Protein AF-A0A3M1XFY7-F1 (afdb_monomer_lite)

Sequence (109 aa):
FDAPNIPNEPQDASAAAVAASGLLLLCELDPSCVAEMLPWADRTLRSLSGEKYAAKVPPFLLDHSVGSIPGDFEVDVPLIYADYYYVEALMRRARFQPVEGIAVAAGQE

Foldseek 3Di:
DVDPDPPPAQDALLVLLQLLLVLLVCCVVDVVSCVPRVVSSVVSLVVCQDPVQQDPDPPAGGWRHDDDPVVVPRGGGGDPSSRVSSVSSVVSVVPDDRDPPPVPPPPDD

Radius of gyration: 15.8 Å; chains: 1; bounding box: 47×32×35 Å

pLDDT: mean 90.46, std 15.88, range [31.94, 98.81]

Secondary structure (DSSP, 8-state):
---TTTTSSPP-HHHHHHHHHHHHHHHHH-GGGHHHHHHHHHHHHHHHTSGGGB-SSTT-SB--EEEETTTTEEEEE--HHHHHHHHHHHHHHHH--PPTTSTTSSS--

Structure (mmCIF, N/CA/C/O backbone):
data_AF-A0A3M1XFY7-F1
#
_entry.id   AF-A0A3M1XFY7-F1
#
loop_
_atom_site.group_PDB
_atom_site.id
_atom_site.type_symbol
_atom_site.label_atom_id
_atom_site.label_alt_id
_atom_site.label_comp_id
_atom_site.label_asym_id
_atom_site.label_entity_id
_atom_site.label_seq_id
_atom_site.pdbx_PDB_ins_code
_atom_site.Cartn_x
_atom_site.Cartn_y
_atom_site.Cartn_z
_atom_site.occupancy
_atom_site.B_iso_or_equiv
_atom_site.auth_seq_id
_atom_site.auth_comp_id
_atom_site.auth_asym_id
_atom_site.auth_atom_id
_atom_site.pdbx_PDB_model_num
ATOM 1 N N . PHE A 1 1 ? -3.999 14.576 -0.464 1.00 65.06 1 PHE A N 1
ATOM 2 C CA . PHE A 1 1 ? -2.894 15.530 -0.686 1.00 65.06 1 PHE A CA 1
ATOM 3 C C . PHE A 1 1 ? -3.301 16.964 -0.364 1.00 65.06 1 PHE A C 1
ATOM 5 O O . PHE A 1 1 ? -2.496 17.647 0.243 1.00 65.06 1 PHE A O 1
ATOM 12 N N . ASP A 1 2 ? -4.546 17.376 -0.625 1.00 91.12 2 ASP A N 1
ATOM 13 C CA . ASP A 1 2 ? -5.024 18.750 -0.353 1.00 91.12 2 ASP A CA 1
ATOM 14 C C . ASP A 1 2 ? -6.044 18.836 0.795 1.00 91.12 2 ASP A C 1
ATOM 16 O O . ASP A 1 2 ? -6.934 19.686 0.802 1.00 91.12 2 ASP A O 1
ATOM 20 N N . ALA A 1 3 ? -5.967 17.908 1.751 1.00 89.88 3 ALA A N 1
ATOM 21 C CA . ALA A 1 3 ? -6.869 17.917 2.894 1.00 89.88 3 ALA A CA 1
ATOM 22 C C . ALA A 1 3 ? -6.526 19.102 3.826 1.00 89.88 3 ALA A C 1
ATOM 24 O O . ALA A 1 3 ? -5.342 19.378 4.049 1.00 89.88 3 ALA A O 1
ATOM 25 N N . PRO A 1 4 ? -7.527 19.827 4.353 1.00 91.31 4 PRO A N 1
ATOM 26 C CA . PRO A 1 4 ? -7.309 21.126 4.985 1.00 91.31 4 PRO A CA 1
ATOM 27 C C . PRO A 1 4 ? -6.537 21.059 6.310 1.00 91.31 4 PRO A C 1
ATOM 29 O O . PRO A 1 4 ? -5.885 22.040 6.659 1.00 91.31 4 PRO A O 1
ATOM 32 N N . ASN A 1 5 ? -6.573 19.937 7.040 1.00 92.06 5 ASN A N 1
ATOM 33 C CA . ASN A 1 5 ? -5.979 19.839 8.379 1.00 92.06 5 ASN A CA 1
ATOM 34 C C . ASN A 1 5 ? -4.677 19.024 8.440 1.00 92.06 5 ASN A C 1
ATOM 36 O O . ASN A 1 5 ? -4.314 18.535 9.510 1.00 92.06 5 ASN A O 1
ATOM 40 N N . ILE A 1 6 ? -3.964 18.846 7.323 1.00 92.50 6 ILE A N 1
ATOM 41 C CA . ILE A 1 6 ? -2.666 18.145 7.307 1.00 92.50 6 ILE A CA 1
ATOM 42 C C . ILE A 1 6 ? -1.703 18.807 8.322 1.00 92.50 6 ILE A C 1
ATOM 44 O O . ILE A 1 6 ? -1.564 20.031 8.307 1.00 92.50 6 ILE A O 1
ATOM 48 N N . PRO A 1 7 ? -1.017 18.038 9.200 1.00 92.25 7 PRO A N 1
ATOM 49 C CA . PRO A 1 7 ? -0.858 16.577 9.187 1.00 92.25 7 PRO A CA 1
ATOM 50 C C . PRO A 1 7 ? -1.858 15.791 10.055 1.00 92.25 7 PRO A C 1
ATOM 52 O O . PRO A 1 7 ? -1.691 14.585 10.201 1.00 92.25 7 PRO A O 1
ATOM 55 N N . ASN A 1 8 ? -2.869 16.441 10.630 1.00 92.06 8 ASN A N 1
ATOM 56 C CA . ASN A 1 8 ? -3.827 15.835 11.564 1.00 92.06 8 ASN A CA 1
ATOM 57 C C . ASN A 1 8 ? -5.021 15.152 10.872 1.00 92.06 8 ASN A C 1
ATOM 59 O O . ASN A 1 8 ? -5.976 14.767 11.541 1.00 92.06 8 ASN A O 1
ATOM 63 N N . GLU A 1 9 ? -4.990 15.033 9.546 1.00 94.38 9 GLU A N 1
ATOM 64 C CA . GLU A 1 9 ? -6.012 14.318 8.777 1.00 94.38 9 GLU A CA 1
ATOM 65 C C . GLU A 1 9 ? -5.811 12.802 8.893 1.00 94.38 9 GLU A C 1
ATOM 67 O O . GLU A 1 9 ? -4.657 12.344 8.902 1.00 94.38 9 GLU A O 1
ATOM 72 N N . PRO A 1 10 ? -6.898 12.010 8.939 1.00 93.94 10 PRO A N 1
ATOM 73 C CA . PRO A 1 10 ? -6.782 10.565 8.893 1.00 93.94 10 PRO A CA 1
ATOM 74 C C . PRO A 1 10 ? -6.118 10.158 7.575 1.00 93.94 10 PRO A C 1
ATOM 76 O O . PRO A 1 10 ? -6.383 10.712 6.504 1.00 93.94 10 PRO A O 1
ATOM 79 N N . GLN A 1 11 ? -5.197 9.208 7.672 1.00 94.44 11 GLN A N 1
ATOM 80 C CA . GLN A 1 11 ? -4.493 8.674 6.513 1.00 94.44 11 GLN A CA 1
ATOM 81 C C . GLN A 1 11 ? -5.320 7.543 5.914 1.00 94.44 11 GLN A C 1
ATOM 83 O O . GLN A 1 11 ? -6.061 6.883 6.631 1.00 94.44 11 GLN A O 1
ATOM 88 N N . ASP A 1 12 ? -5.187 7.330 4.607 1.00 97.44 12 ASP A N 1
ATOM 89 C CA . ASP A 1 12 ? -5.879 6.250 3.913 1.00 97.44 12 ASP A CA 1
ATOM 90 C C . ASP A 1 12 ? -4.871 5.255 3.329 1.00 97.44 12 ASP A C 1
ATOM 92 O O . ASP A 1 12 ? -4.298 5.455 2.251 1.00 97.44 12 ASP A O 1
ATOM 96 N N . ALA A 1 13 ? -4.636 4.175 4.074 1.00 98.38 13 ALA A N 1
ATOM 97 C CA . ALA A 1 13 ? -3.775 3.075 3.663 1.00 98.38 13 ALA A CA 1
ATOM 98 C C . ALA A 1 13 ? -4.284 2.396 2.384 1.00 98.38 13 ALA A C 1
ATOM 100 O O . ALA A 1 13 ? -3.473 1.916 1.587 1.00 98.38 13 ALA A O 1
ATOM 101 N N . SER A 1 14 ? -5.599 2.410 2.138 1.00 98.56 14 SER A N 1
ATOM 102 C CA . SER A 1 14 ? -6.184 1.822 0.936 1.00 98.56 14 SER A CA 1
ATOM 103 C C . SER A 1 14 ? -5.763 2.578 -0.329 1.00 98.56 14 SER A C 1
ATOM 105 O O . SER A 1 14 ? -5.250 1.959 -1.265 1.00 98.56 14 SER A O 1
ATOM 107 N N . ALA A 1 15 ? -5.845 3.915 -0.337 1.00 98.38 15 ALA A N 1
ATOM 108 C CA . ALA A 1 15 ? -5.338 4.737 -1.434 1.00 98.38 15 ALA A CA 1
ATOM 109 C C . ALA A 1 15 ? -3.829 4.551 -1.650 1.00 98.38 15 ALA A C 1
ATOM 111 O O . ALA A 1 15 ? -3.372 4.480 -2.794 1.00 98.38 15 ALA A O 1
ATOM 112 N N . ALA A 1 16 ? -3.048 4.427 -0.572 1.00 98.56 16 ALA A N 1
ATOM 113 C CA . ALA A 1 16 ? -1.614 4.164 -0.668 1.00 98.56 16 ALA A CA 1
ATOM 114 C C . ALA A 1 16 ? -1.317 2.800 -1.324 1.00 98.56 16 ALA A C 1
ATOM 116 O O . ALA A 1 16 ? -0.458 2.715 -2.205 1.00 98.56 16 ALA A O 1
ATOM 117 N N . ALA A 1 17 ? -2.049 1.748 -0.945 1.00 98.81 17 ALA A N 1
ATOM 118 C CA . ALA A 1 17 ? -1.916 0.413 -1.524 1.00 98.81 17 ALA A CA 1
ATOM 119 C C . ALA A 1 17 ? -2.295 0.387 -3.017 1.00 98.81 17 ALA A C 1
ATOM 121 O O . ALA A 1 17 ? -1.546 -0.150 -3.837 1.00 98.81 17 ALA A O 1
ATOM 122 N N . VAL A 1 18 ? -3.407 1.036 -3.390 1.00 98.81 18 VAL A N 1
ATOM 123 C CA . VAL A 1 18 ? -3.837 1.195 -4.792 1.00 98.81 18 VAL A CA 1
ATOM 124 C C . VAL A 1 18 ? -2.767 1.920 -5.611 1.00 98.81 18 VAL A C 1
ATOM 126 O O . VAL A 1 18 ? -2.389 1.452 -6.687 1.00 98.81 18 VAL A O 1
ATOM 129 N N . ALA A 1 19 ? -2.234 3.032 -5.093 1.00 98.69 19 ALA A N 1
ATOM 130 C CA . ALA A 1 19 ? -1.195 3.802 -5.769 1.00 98.69 19 ALA A CA 1
ATOM 131 C C . ALA A 1 19 ? 0.088 2.983 -5.963 1.00 98.69 19 ALA A C 1
ATOM 133 O O . ALA A 1 19 ? 0.632 2.964 -7.065 1.00 98.69 19 ALA A O 1
ATOM 134 N N . ALA A 1 20 ? 0.549 2.259 -4.937 1.00 98.69 20 ALA A N 1
ATOM 135 C CA . ALA A 1 20 ? 1.716 1.385 -5.053 1.00 98.69 20 ALA A CA 1
ATOM 136 C C . ALA A 1 20 ? 1.516 0.315 -6.136 1.00 98.69 20 ALA A C 1
ATOM 138 O O . ALA A 1 20 ? 2.397 0.114 -6.973 1.00 98.69 20 ALA A O 1
ATOM 139 N N . SER A 1 21 ? 0.340 -0.320 -6.165 1.00 98.75 21 SER A N 1
ATOM 140 C CA . SER A 1 21 ? 0.006 -1.313 -7.187 1.00 98.75 21 SER A CA 1
ATOM 141 C C . SER A 1 21 ? 0.027 -0.707 -8.598 1.00 98.75 21 SER A C 1
ATOM 143 O O . SER A 1 21 ? 0.600 -1.294 -9.520 1.00 98.75 21 SER A O 1
ATOM 145 N N . GLY A 1 22 ? -0.554 0.485 -8.773 1.00 98.38 22 GLY A N 1
ATOM 146 C CA . GLY A 1 22 ? -0.591 1.202 -10.050 1.00 98.38 22 GLY A CA 1
ATOM 147 C C . GLY A 1 22 ? 0.782 1.672 -10.538 1.00 98.38 22 GLY A C 1
ATOM 148 O O . GLY A 1 22 ? 1.099 1.497 -11.710 1.00 98.38 22 GLY A O 1
ATOM 149 N N . LEU A 1 23 ? 1.628 2.204 -9.651 1.00 98.19 23 LEU A N 1
ATOM 150 C CA . LEU A 1 23 ? 2.993 2.625 -9.994 1.00 98.19 23 LEU A CA 1
ATOM 151 C C . LEU A 1 23 ? 3.844 1.448 -10.490 1.00 98.19 23 LEU A C 1
ATOM 153 O O . LEU A 1 23 ? 4.605 1.598 -11.443 1.00 98.19 23 LEU A O 1
ATOM 157 N N . LEU A 1 24 ? 3.688 0.269 -9.880 1.00 97.81 24 LEU A N 1
ATOM 158 C CA . LEU A 1 24 ? 4.365 -0.947 -10.335 1.00 97.81 24 LEU A CA 1
ATOM 159 C C . LEU A 1 24 ? 3.875 -1.381 -11.715 1.00 97.81 24 LEU A C 1
ATOM 161 O O . LEU A 1 24 ? 4.695 -1.702 -12.568 1.00 97.81 24 LEU A O 1
ATOM 165 N N . LEU A 1 25 ? 2.563 -1.318 -11.961 1.00 96.94 25 LEU A N 1
ATOM 166 C CA . LEU A 1 25 ? 2.004 -1.598 -13.283 1.00 96.94 25 LEU A CA 1
ATOM 167 C C . LEU A 1 25 ? 2.538 -0.620 -14.342 1.00 96.94 25 LEU A C 1
ATOM 169 O O . LEU A 1 25 ? 2.887 -1.043 -15.438 1.00 96.94 25 LEU A O 1
ATOM 173 N N . LEU A 1 26 ? 2.649 0.673 -14.023 1.00 96.62 26 LEU A N 1
ATOM 174 C CA . LEU A 1 26 ? 3.247 1.652 -14.937 1.00 96.62 26 LEU A CA 1
ATOM 175 C C . LEU A 1 26 ? 4.704 1.307 -15.256 1.00 96.62 26 LEU A C 1
ATOM 177 O O . LEU A 1 26 ? 5.081 1.331 -16.420 1.00 96.62 26 LEU A O 1
ATOM 181 N N . CYS A 1 27 ? 5.494 0.908 -14.257 1.00 95.56 27 CYS A N 1
ATOM 182 C CA . CYS A 1 27 ? 6.873 0.459 -14.467 1.00 95.56 27 CYS A CA 1
ATOM 183 C C . CYS A 1 27 ? 6.969 -0.809 -15.337 1.00 95.56 27 CYS A C 1
ATOM 185 O O . CYS A 1 27 ? 7.952 -0.980 -16.054 1.00 95.56 27 CYS A O 1
ATOM 187 N N . GLU A 1 28 ? 5.985 -1.710 -15.256 1.00 93.00 28 GLU A N 1
ATOM 188 C CA . GLU A 1 28 ? 5.911 -2.914 -16.097 1.00 93.00 28 GLU A CA 1
ATOM 189 C C . GLU A 1 28 ? 5.540 -2.586 -17.552 1.00 93.00 28 GLU A C 1
ATOM 191 O O . GLU A 1 28 ? 6.041 -3.227 -18.475 1.00 93.00 28 GLU A O 1
ATOM 196 N N . LEU A 1 29 ? 4.663 -1.600 -17.762 1.00 94.31 29 LEU A N 1
ATOM 197 C CA . LEU A 1 29 ? 4.180 -1.203 -19.088 1.00 94.31 29 LEU A CA 1
ATOM 198 C C . LEU A 1 29 ? 5.130 -0.239 -19.811 1.00 94.31 29 LEU A C 1
ATOM 200 O O . LEU A 1 29 ? 5.241 -0.297 -21.035 1.00 94.31 29 LEU A O 1
ATOM 204 N N . ASP A 1 30 ? 5.799 0.640 -19.066 1.00 93.44 30 ASP A N 1
ATOM 205 C CA . ASP A 1 30 ? 6.725 1.644 -19.578 1.00 93.44 30 ASP A CA 1
ATOM 206 C C . ASP A 1 30 ? 8.019 1.664 -18.739 1.00 93.44 30 ASP A C 1
ATOM 208 O O . ASP A 1 30 ? 8.064 2.233 -17.640 1.00 93.44 30 ASP A O 1
ATOM 212 N N . PRO A 1 31 ? 9.116 1.088 -19.264 1.00 90.31 31 PRO A N 1
ATOM 213 C CA . PRO A 1 31 ? 10.397 1.069 -18.569 1.00 90.31 31 PRO A CA 1
ATOM 214 C C . PRO A 1 31 ? 10.986 2.461 -18.279 1.00 90.31 31 PRO A C 1
ATOM 216 O O . PRO A 1 31 ? 11.830 2.587 -17.389 1.00 90.31 31 PRO A O 1
ATOM 219 N N . SER A 1 32 ? 10.556 3.516 -18.985 1.00 92.44 32 SER A N 1
ATOM 220 C CA . SER A 1 32 ? 11.009 4.889 -18.714 1.00 92.44 32 SER A CA 1
ATOM 221 C C . SER A 1 32 ? 10.495 5.420 -17.368 1.00 92.44 32 SER A C 1
ATOM 223 O O . SER A 1 32 ? 11.165 6.233 -16.733 1.00 92.44 32 SER A O 1
ATOM 225 N N . CYS A 1 33 ? 9.374 4.891 -16.865 1.00 92.94 33 CYS A N 1
ATOM 226 C CA . CYS A 1 33 ? 8.816 5.252 -15.563 1.00 92.94 33 CYS A CA 1
ATOM 227 C C . CYS A 1 33 ? 9.618 4.690 -14.379 1.00 92.94 33 CYS A C 1
ATOM 229 O O . CYS A 1 33 ? 9.475 5.177 -13.257 1.00 92.94 33 CYS A O 1
ATOM 231 N N . VAL A 1 34 ? 10.465 3.678 -14.599 1.00 94.88 34 VAL A N 1
ATOM 232 C CA . VAL A 1 34 ? 11.130 2.919 -13.526 1.00 94.88 34 VAL A CA 1
ATOM 233 C C . VAL A 1 34 ? 11.984 3.809 -12.630 1.00 94.88 34 VAL A C 1
ATOM 235 O O . VAL A 1 34 ? 11.907 3.689 -11.408 1.00 94.88 34 VAL A O 1
ATOM 238 N N . ALA A 1 35 ? 12.778 4.707 -13.219 1.00 94.88 35 ALA A N 1
ATOM 239 C CA . ALA A 1 35 ? 13.707 5.552 -12.470 1.00 94.88 35 ALA A CA 1
ATOM 240 C C . ALA A 1 35 ? 12.988 6.469 -11.467 1.00 94.88 35 ALA A C 1
ATOM 242 O O . ALA A 1 35 ? 13.496 6.708 -10.373 1.00 94.88 35 ALA A O 1
ATOM 243 N N . GLU A 1 36 ? 11.793 6.945 -11.819 1.00 94.62 36 GLU A N 1
ATOM 244 C CA . GLU A 1 36 ? 11.030 7.873 -10.991 1.00 94.62 36 GLU A CA 1
ATOM 245 C C . GLU A 1 36 ? 10.030 7.150 -10.081 1.00 94.62 36 GLU A C 1
ATOM 247 O O . GLU A 1 36 ? 9.981 7.418 -8.882 1.00 94.62 36 GLU A O 1
ATOM 252 N N . MET A 1 37 ? 9.251 6.206 -10.617 1.00 96.81 37 MET A N 1
ATOM 253 C CA . MET A 1 37 ? 8.063 5.649 -9.959 1.00 96.81 37 MET A CA 1
ATOM 254 C C . MET A 1 37 ? 8.344 4.431 -9.075 1.00 96.81 37 MET A C 1
ATOM 256 O O . MET A 1 37 ? 7.704 4.283 -8.030 1.00 96.81 37 MET A O 1
ATOM 260 N N . LEU A 1 38 ? 9.310 3.577 -9.434 1.00 96.81 38 LEU A N 1
ATOM 261 C CA . LEU A 1 38 ? 9.643 2.398 -8.625 1.00 96.81 38 LEU A CA 1
ATOM 262 C C . LEU A 1 38 ? 10.109 2.785 -7.206 1.00 96.81 38 LEU A C 1
ATOM 264 O O . LEU A 1 38 ? 9.615 2.187 -6.247 1.00 96.81 38 LEU A O 1
ATOM 268 N N . PRO A 1 39 ? 10.959 3.819 -7.010 1.00 98.00 39 PRO A N 1
ATOM 269 C CA . PRO A 1 39 ? 11.302 4.293 -5.670 1.00 98.00 39 PRO A CA 1
ATOM 270 C C . PRO A 1 39 ? 10.092 4.754 -4.849 1.00 98.00 39 PRO A C 1
ATOM 272 O O . PRO A 1 39 ? 10.083 4.576 -3.630 1.00 98.00 39 PRO A O 1
ATOM 275 N N . TRP A 1 40 ? 9.077 5.353 -5.483 1.00 98.25 40 TRP A N 1
ATOM 276 C CA . TRP A 1 40 ? 7.840 5.734 -4.797 1.00 98.25 40 TRP A CA 1
ATOM 277 C C . TRP A 1 40 ? 7.047 4.505 -4.356 1.00 98.25 40 TRP A C 1
ATOM 279 O O . TRP A 1 40 ? 6.689 4.422 -3.182 1.00 98.25 40 TRP A O 1
ATOM 289 N N . ALA A 1 41 ? 6.840 3.530 -5.246 1.00 98.25 41 ALA A N 1
ATOM 290 C CA . ALA A 1 41 ? 6.164 2.279 -4.906 1.00 98.25 41 ALA A CA 1
ATOM 291 C C . ALA A 1 41 ? 6.874 1.539 -3.757 1.00 98.25 41 ALA A C 1
ATOM 293 O O . ALA A 1 41 ? 6.227 1.129 -2.793 1.00 98.25 41 ALA A O 1
ATOM 294 N N . ASP A 1 42 ? 8.206 1.449 -3.806 1.00 98.38 42 ASP A N 1
ATOM 295 C CA . ASP A 1 42 ? 9.019 0.773 -2.789 1.00 98.38 42 ASP A CA 1
ATOM 296 C C . ASP A 1 42 ? 8.952 1.462 -1.425 1.00 98.38 42 ASP A C 1
ATOM 298 O O . ASP A 1 42 ? 8.868 0.794 -0.390 1.00 98.38 42 ASP A O 1
ATOM 302 N N . ARG A 1 43 ? 8.969 2.800 -1.399 1.00 98.56 43 ARG A N 1
ATOM 303 C CA . ARG A 1 43 ? 8.788 3.559 -0.154 1.00 98.56 43 ARG A CA 1
ATOM 304 C C . ARG A 1 43 ? 7.389 3.365 0.420 1.00 98.56 43 ARG A C 1
ATOM 306 O O . ARG A 1 43 ? 7.270 3.172 1.630 1.00 98.56 43 ARG A O 1
ATOM 313 N N . THR A 1 44 ? 6.358 3.377 -0.422 1.00 98.50 44 THR A N 1
ATOM 314 C CA . THR A 1 44 ? 4.973 3.159 0.010 1.00 98.50 44 THR A CA 1
ATOM 315 C C . THR A 1 44 ? 4.793 1.766 0.598 1.00 98.50 44 THR A C 1
ATOM 317 O O . THR A 1 44 ? 4.332 1.651 1.732 1.00 98.50 44 THR A O 1
ATOM 320 N N . LEU A 1 45 ? 5.239 0.718 -0.105 1.00 98.69 45 LEU A N 1
ATOM 321 C CA . LEU A 1 45 ? 5.187 -0.656 0.398 1.00 98.69 45 LEU A CA 1
ATOM 322 C C . LEU A 1 45 ? 5.933 -0.792 1.724 1.00 98.69 45 LEU A C 1
ATOM 324 O O . LEU A 1 45 ? 5.373 -1.312 2.682 1.00 98.69 45 LEU A O 1
ATOM 328 N N . ARG A 1 46 ? 7.151 -0.243 1.826 1.00 98.62 46 ARG A N 1
ATOM 329 C CA . ARG A 1 46 ? 7.921 -0.263 3.077 1.00 98.62 46 ARG A CA 1
ATOM 330 C C . ARG A 1 46 ? 7.181 0.409 4.232 1.00 98.62 46 ARG A C 1
ATOM 332 O O . ARG A 1 46 ? 7.243 -0.089 5.351 1.00 98.62 46 ARG A O 1
ATOM 339 N N . SER A 1 47 ? 6.509 1.532 3.977 1.00 98.31 47 SER A N 1
ATOM 340 C CA . SER A 1 47 ? 5.711 2.209 4.998 1.00 98.31 47 SER A CA 1
ATOM 341 C C . SER A 1 47 ? 4.519 1.359 5.433 1.00 98.31 47 SER A C 1
ATOM 343 O O . SER A 1 47 ? 4.300 1.229 6.633 1.00 98.31 47 SER A O 1
ATOM 345 N N . LEU A 1 48 ? 3.772 0.782 4.485 1.00 98.56 48 LEU A N 1
ATOM 346 C CA . LEU A 1 48 ? 2.604 -0.063 4.765 1.00 98.56 48 LEU A CA 1
ATOM 347 C C . LEU A 1 48 ? 2.986 -1.360 5.491 1.00 98.56 48 LEU A C 1
ATOM 349 O O . LEU A 1 48 ? 2.217 -1.860 6.299 1.00 98.56 48 LEU A O 1
ATOM 353 N N . SER A 1 49 ? 4.196 -1.876 5.264 1.00 98.25 49 SER A N 1
ATOM 354 C CA . SER A 1 49 ? 4.736 -3.030 5.992 1.00 98.25 49 SER A CA 1
ATOM 355 C C . SER A 1 49 ? 5.218 -2.708 7.416 1.00 98.25 49 SER A C 1
ATOM 357 O O . SER A 1 49 ? 5.672 -3.609 8.120 1.00 98.25 49 SER A O 1
ATOM 359 N N . GLY A 1 50 ? 5.194 -1.440 7.839 1.00 98.06 50 GLY A N 1
ATOM 360 C CA . GLY A 1 50 ? 5.619 -1.023 9.174 1.00 98.06 50 GLY A CA 1
ATOM 361 C C . GLY A 1 50 ? 4.552 -1.258 10.246 1.00 98.06 50 GLY A C 1
ATOM 362 O O . GLY A 1 50 ? 3.359 -1.260 9.960 1.00 98.06 50 GLY A O 1
ATOM 363 N N . GLU A 1 51 ? 4.982 -1.357 11.510 1.00 97.50 51 GLU A N 1
ATOM 364 C CA . GLU A 1 51 ? 4.100 -1.586 12.672 1.00 97.50 51 GLU A CA 1
ATOM 365 C C . GLU A 1 51 ? 2.936 -0.589 12.755 1.00 97.50 51 GLU A C 1
ATOM 367 O O . GLU A 1 51 ? 1.841 -0.960 13.164 1.00 97.50 51 GLU A O 1
ATOM 372 N N . LYS A 1 52 ? 3.150 0.659 12.311 1.00 97.19 52 LYS A N 1
ATOM 373 C CA . LYS A 1 52 ? 2.1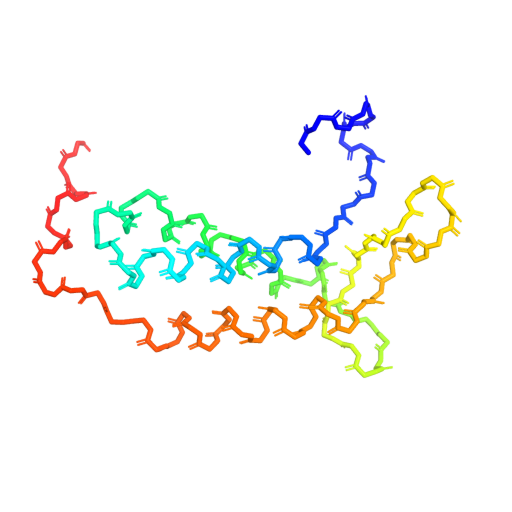10 1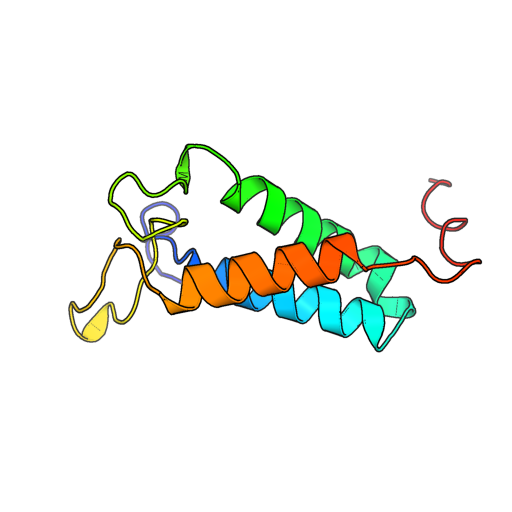.693 12.279 1.00 97.19 52 LYS A CA 1
ATOM 374 C C . LYS A 1 52 ? 0.862 1.245 11.515 1.00 97.19 52 LYS A C 1
ATOM 376 O O . LYS A 1 52 ? -0.226 1.556 11.963 1.00 97.19 52 LYS A O 1
ATOM 381 N N . TYR A 1 53 ? 1.013 0.576 10.374 1.00 98.00 53 TYR A N 1
ATOM 382 C CA . TYR A 1 53 ? -0.117 0.185 9.525 1.00 98.00 53 TYR A CA 1
ATOM 383 C C . TYR A 1 53 ? -0.521 -1.273 9.708 1.00 98.00 53 TYR A C 1
ATOM 385 O O . TYR A 1 53 ? -1.451 -1.718 9.051 1.00 98.00 53 TYR A O 1
ATOM 393 N N . ALA A 1 54 ? 0.153 -2.026 10.577 1.00 97.50 54 ALA A N 1
ATOM 394 C CA . ALA A 1 54 ? -0.199 -3.413 10.824 1.00 97.50 54 ALA A CA 1
ATOM 395 C C . ALA A 1 54 ? -1.535 -3.492 11.576 1.00 97.50 54 ALA A C 1
ATOM 397 O O . ALA A 1 54 ? -1.661 -2.990 12.697 1.00 97.50 54 ALA A O 1
ATOM 398 N N . ALA A 1 55 ? -2.517 -4.164 10.979 1.00 96.94 55 ALA A N 1
ATOM 399 C CA . ALA A 1 55 ? -3.794 -4.408 11.628 1.00 96.94 55 ALA A CA 1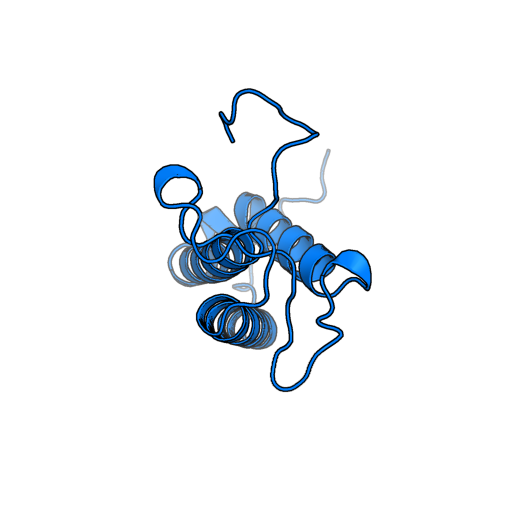
ATOM 400 C C . ALA A 1 55 ? -3.611 -5.232 12.910 1.00 96.94 55 ALA A C 1
ATOM 402 O O . ALA A 1 55 ? -2.901 -6.239 12.951 1.00 96.94 55 ALA A O 1
ATOM 403 N N . LYS A 1 56 ? -4.308 -4.818 13.971 1.00 93.00 56 LYS A N 1
ATOM 404 C CA . LYS A 1 56 ? -4.338 -5.538 15.258 1.00 93.00 56 LYS A CA 1
ATOM 405 C C . LYS A 1 56 ? -5.509 -6.513 15.363 1.00 93.00 56 LYS A C 1
ATOM 407 O O . LYS A 1 56 ? -5.585 -7.284 16.319 1.00 93.00 56 LYS A O 1
ATOM 412 N N . VAL A 1 57 ? -6.432 -6.459 14.403 1.00 86.94 57 VAL A N 1
ATOM 413 C CA . VAL A 1 57 ? -7.690 -7.205 14.410 1.00 86.94 57 VAL A CA 1
ATOM 414 C C . VAL A 1 57 ? -7.743 -8.128 13.188 1.00 86.94 57 VAL A C 1
ATOM 416 O O . VAL A 1 57 ? -7.775 -7.642 12.058 1.00 86.94 57 VAL A O 1
ATOM 419 N N . PRO A 1 58 ? -7.783 -9.459 13.383 1.00 90.88 58 PRO A N 1
ATOM 420 C CA . PRO A 1 58 ? -8.009 -10.399 12.291 1.00 90.88 58 PRO A CA 1
ATOM 421 C C . PRO A 1 58 ? -9.383 -10.180 11.629 1.00 90.88 58 PRO A C 1
ATOM 423 O O . PRO A 1 58 ? -10.338 -9.835 12.327 1.00 90.88 58 PRO A O 1
ATOM 426 N N . PRO A 1 59 ? -9.536 -10.443 10.318 1.00 94.38 59 PRO A N 1
ATOM 427 C CA . PRO A 1 59 ? -8.569 -11.072 9.413 1.00 94.38 59 PRO A CA 1
ATOM 428 C C . PRO A 1 59 ? -7.683 -10.082 8.632 1.00 94.38 59 PRO A C 1
ATOM 430 O O . PRO A 1 59 ? -7.049 -10.498 7.665 1.00 94.38 59 PRO A O 1
ATOM 433 N N . PHE A 1 60 ? -7.666 -8.801 9.004 1.00 98.12 60 PHE A N 1
ATOM 434 C CA . PHE A 1 60 ? -7.038 -7.756 8.197 1.00 98.12 60 PHE A CA 1
ATOM 435 C C . PHE A 1 60 ? -5.509 -7.753 8.284 1.00 98.12 60 PHE A C 1
ATOM 437 O O . PHE A 1 60 ? -4.933 -8.200 9.279 1.00 98.12 60 PHE A O 1
ATOM 444 N N . LEU A 1 61 ? -4.859 -7.228 7.242 1.00 98.06 61 LEU A N 1
ATOM 445 C CA . LEU A 1 61 ? -3.412 -6.997 7.202 1.00 98.06 61 LEU A CA 1
ATOM 446 C C . LEU A 1 61 ? -3.072 -5.540 7.523 1.00 98.06 61 LEU A C 1
ATOM 448 O O . LEU A 1 61 ? -2.138 -5.291 8.288 1.00 98.06 61 LEU A O 1
ATOM 452 N N . LEU A 1 62 ? -3.823 -4.600 6.945 1.00 98.44 62 LEU A N 1
ATOM 453 C CA . LEU A 1 62 ? -3.612 -3.166 7.089 1.00 98.44 62 LEU A CA 1
ATOM 454 C C . LEU A 1 62 ? -4.697 -2.489 7.932 1.00 98.44 62 LEU A C 1
ATOM 456 O O . LEU A 1 62 ? -5.880 -2.803 7.827 1.00 98.44 62 LEU A O 1
ATOM 460 N N . ASP A 1 63 ? -4.271 -1.521 8.737 1.00 97.44 63 ASP A N 1
ATOM 461 C CA . ASP A 1 63 ? -5.122 -0.574 9.460 1.00 97.44 63 ASP A CA 1
ATOM 462 C C . ASP A 1 63 ? -5.072 0.820 8.808 1.00 97.44 63 ASP A C 1
ATOM 464 O O . ASP A 1 63 ? -4.357 1.033 7.823 1.00 97.44 63 ASP A O 1
ATOM 468 N N . HIS A 1 64 ? -5.794 1.785 9.380 1.00 97.38 64 HIS A N 1
ATOM 469 C CA . HIS A 1 64 ? -5.760 3.198 8.989 1.00 97.38 64 HIS A CA 1
ATOM 470 C C . HIS A 1 64 ? -6.175 3.438 7.530 1.00 97.38 64 HIS A C 1
ATOM 472 O O . HIS A 1 64 ? -5.457 4.082 6.764 1.00 97.38 64 HIS A O 1
ATOM 478 N N . SER A 1 65 ? -7.317 2.885 7.116 1.00 97.94 65 SER A N 1
ATOM 479 C CA . SER A 1 65 ? -7.972 3.233 5.848 1.00 97.94 65 SER A CA 1
ATOM 480 C C . SER A 1 65 ? -9.176 4.147 6.084 1.00 97.94 65 SER A C 1
ATOM 482 O O . SER A 1 65 ? -9.703 4.227 7.197 1.00 97.94 65 SER A O 1
ATOM 484 N N . VAL A 1 66 ? -9.608 4.853 5.034 1.00 97.56 66 VAL A N 1
ATOM 485 C CA . VAL A 1 66 ? -10.743 5.787 5.100 1.00 97.56 66 VAL A CA 1
ATOM 486 C C . VAL A 1 66 ? -11.675 5.586 3.905 1.00 97.56 66 VAL A C 1
ATOM 488 O O . VAL A 1 66 ? -11.284 5.839 2.771 1.00 97.56 66 VAL A O 1
ATOM 491 N N . GLY A 1 67 ? -12.924 5.188 4.157 1.00 95.94 67 GLY A N 1
ATOM 492 C CA . GLY A 1 67 ? -13.956 5.020 3.130 1.00 95.94 67 GLY A CA 1
ATOM 493 C C . GLY A 1 67 ? -14.652 6.334 2.760 1.00 95.94 67 GLY A C 1
ATOM 494 O O . GLY A 1 67 ? -14.615 6.768 1.608 1.00 95.94 67 GLY A O 1
ATOM 495 N N . SER A 1 68 ? -15.302 6.998 3.723 1.00 95.19 68 SER A N 1
ATOM 496 C CA . SER A 1 68 ? -16.003 8.265 3.478 1.00 95.19 68 SER A CA 1
ATOM 497 C C . SER A 1 68 ? -16.037 9.177 4.703 1.00 95.19 68 SER A C 1
ATOM 499 O O . SER A 1 68 ? -16.850 8.997 5.607 1.00 95.19 68 SER A O 1
ATOM 501 N N . ILE A 1 69 ? -15.220 10.236 4.685 1.00 91.94 69 ILE A N 1
ATOM 502 C CA . ILE A 1 69 ? -15.274 11.301 5.703 1.00 91.94 69 ILE A CA 1
ATOM 503 C C . ILE A 1 69 ? -16.612 12.062 5.661 1.00 91.94 69 ILE A C 1
ATOM 505 O O . ILE A 1 69 ? -17.221 12.220 6.716 1.00 91.94 69 ILE A O 1
ATOM 509 N N . PRO A 1 70 ? -17.139 12.513 4.497 1.00 92.50 70 PRO A N 1
ATOM 510 C CA . PRO A 1 70 ? -18.410 13.245 4.474 1.00 92.50 70 PRO A CA 1
ATOM 511 C C . PRO A 1 70 ? -19.602 12.413 4.960 1.00 92.50 70 PRO A C 1
ATOM 513 O O . PRO A 1 70 ? -20.586 12.977 5.433 1.00 92.50 70 PRO A O 1
ATOM 516 N N . GLY A 1 71 ? -19.524 11.089 4.799 1.00 91.50 71 GLY A N 1
ATOM 517 C CA . GLY A 1 71 ? -20.544 10.142 5.238 1.00 91.50 71 GLY A CA 1
ATOM 518 C C . GLY A 1 71 ? -20.338 9.583 6.646 1.00 91.50 71 GLY A C 1
ATOM 519 O O . GLY A 1 71 ? -21.155 8.763 7.050 1.00 91.50 71 GLY A O 1
ATOM 520 N N . ASP A 1 72 ? -19.274 9.984 7.356 1.00 92.19 72 ASP A N 1
ATOM 521 C CA . ASP A 1 72 ? -18.853 9.421 8.651 1.00 92.19 72 ASP A CA 1
ATOM 522 C C . ASP A 1 72 ? -18.850 7.879 8.659 1.00 92.19 72 ASP A C 1
ATOM 524 O O . ASP A 1 72 ? -19.363 7.213 9.558 1.00 92.19 72 ASP A O 1
ATOM 528 N N . PHE A 1 73 ? -18.330 7.297 7.577 1.00 95.19 73 PHE A N 1
ATOM 529 C CA . PHE A 1 73 ? -18.376 5.864 7.323 1.00 95.19 73 PHE A CA 1
ATOM 530 C C . PHE A 1 73 ? -16.974 5.341 7.035 1.00 95.19 73 PHE A C 1
ATOM 532 O O . PHE A 1 73 ? -16.264 5.883 6.186 1.00 95.19 73 PHE A O 1
ATOM 539 N N . GLU A 1 74 ? -16.595 4.270 7.738 1.00 95.56 74 GLU A N 1
ATOM 540 C CA . GLU A 1 74 ? -15.294 3.609 7.582 1.00 95.56 74 GLU A CA 1
ATOM 541 C C . GLU A 1 74 ? -14.110 4.582 7.731 1.00 95.56 74 GLU A C 1
ATOM 543 O O . GLU A 1 74 ? -13.228 4.625 6.882 1.00 95.56 74 GLU A O 1
ATOM 548 N N . VAL A 1 75 ? -14.091 5.397 8.790 1.00 96.81 75 VAL A N 1
ATOM 549 C CA . VAL A 1 75 ? -12.994 6.342 9.060 1.00 96.81 75 VAL A CA 1
ATOM 550 C C . VAL A 1 75 ? -12.007 5.729 10.052 1.00 96.81 75 VAL A C 1
ATOM 552 O O . VAL A 1 75 ? -12.399 5.388 11.164 1.00 96.81 75 VAL A O 1
ATOM 555 N N . ASP A 1 76 ? -10.735 5.645 9.653 1.00 96.31 76 ASP A N 1
ATOM 556 C CA . ASP A 1 76 ? -9.625 5.117 10.460 1.00 96.31 76 ASP A CA 1
ATOM 557 C C . ASP A 1 76 ? -9.849 3.666 10.916 1.00 96.31 76 ASP A C 1
ATOM 559 O O . ASP A 1 76 ? -9.777 3.328 12.097 1.00 96.31 76 ASP A O 1
ATOM 563 N N . VAL A 1 77 ? -10.174 2.807 9.948 1.00 96.81 77 VAL A N 1
ATOM 564 C CA . VAL A 1 77 ? -10.440 1.379 10.168 1.00 96.81 77 VAL A CA 1
ATOM 565 C C . VAL A 1 77 ? -9.756 0.511 9.106 1.00 96.81 77 VAL A C 1
ATOM 567 O O . VAL A 1 77 ? -9.417 1.008 8.028 1.00 96.81 77 VAL A O 1
ATOM 570 N N . PRO A 1 78 ? -9.589 -0.800 9.352 1.00 97.75 78 PRO A N 1
ATOM 571 C CA . PRO A 1 78 ? -9.185 -1.749 8.322 1.00 97.75 78 PRO A CA 1
ATOM 572 C C . PRO A 1 78 ? -10.236 -1.887 7.217 1.00 97.75 78 PRO A C 1
ATOM 574 O O . PRO A 1 78 ? -11.437 -1.931 7.492 1.00 97.75 78 PRO A O 1
ATOM 577 N N . LEU A 1 79 ? -9.786 -2.024 5.968 1.00 97.62 79 LEU A N 1
ATOM 578 C CA . LEU A 1 79 ? -10.660 -2.198 4.806 1.00 97.62 79 LEU A CA 1
ATOM 579 C C . LEU A 1 79 ? -10.145 -3.305 3.893 1.00 97.62 79 LEU A C 1
ATOM 581 O O . LEU A 1 79 ? -8.977 -3.338 3.518 1.00 97.62 79 LEU A O 1
ATOM 585 N N . ILE A 1 80 ? -11.040 -4.206 3.480 1.00 97.50 80 ILE A N 1
ATOM 586 C CA . ILE A 1 80 ? -10.650 -5.422 2.746 1.00 97.50 80 ILE A CA 1
ATOM 587 C C . ILE A 1 80 ? -9.996 -5.120 1.391 1.00 97.50 80 ILE A C 1
ATOM 589 O O . ILE A 1 80 ? -9.136 -5.863 0.922 1.00 97.50 80 ILE A O 1
ATOM 593 N N . TYR A 1 81 ? -10.376 -4.010 0.755 1.00 97.81 81 TYR A N 1
ATOM 594 C CA . TYR A 1 81 ? -9.761 -3.587 -0.498 1.00 97.81 81 TYR A CA 1
ATOM 595 C C . TYR A 1 81 ? -8.353 -3.010 -0.294 1.00 97.81 81 TYR A C 1
ATOM 597 O O . TYR A 1 81 ? -7.533 -3.138 -1.201 1.00 97.81 81 TYR A O 1
ATOM 605 N N . ALA A 1 82 ? -8.027 -2.463 0.885 1.00 98.56 82 ALA A N 1
ATOM 606 C CA . ALA A 1 82 ? -6.652 -2.086 1.216 1.00 98.56 82 ALA A CA 1
ATOM 607 C C . ALA A 1 82 ? -5.741 -3.322 1.201 1.00 98.56 82 ALA A C 1
ATOM 609 O O . ALA A 1 82 ? -4.717 -3.331 0.517 1.00 98.56 82 ALA A O 1
ATOM 610 N N . ASP A 1 83 ? -6.169 -4.397 1.868 1.00 98.56 83 ASP A N 1
ATOM 611 C CA . ASP A 1 83 ? -5.431 -5.661 1.923 1.00 98.56 83 ASP A CA 1
ATOM 612 C C . ASP A 1 83 ? -5.264 -6.294 0.540 1.00 98.56 83 ASP A C 1
ATOM 614 O O . ASP A 1 83 ? -4.171 -6.746 0.192 1.00 98.56 83 ASP A O 1
ATOM 618 N N . TYR A 1 84 ? -6.327 -6.291 -0.274 1.00 98.69 84 TYR A N 1
ATOM 619 C CA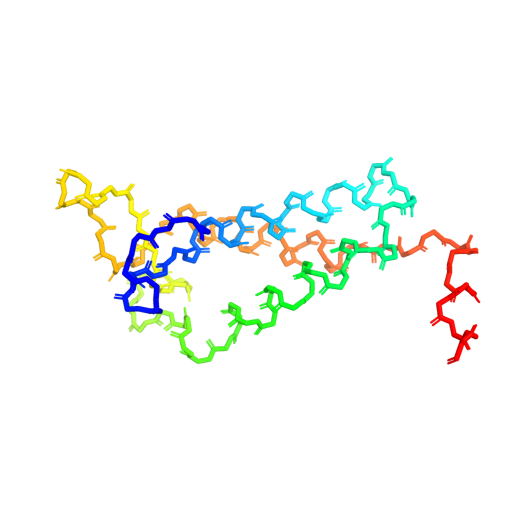 . TYR A 1 84 ? -6.272 -6.805 -1.643 1.00 98.69 84 TYR A CA 1
ATOM 620 C C . TYR A 1 84 ? -5.184 -6.102 -2.465 1.00 98.69 84 TYR A C 1
ATOM 622 O O . TYR A 1 84 ? -4.298 -6.764 -3.012 1.00 98.69 84 TYR A O 1
ATOM 630 N N . TYR A 1 85 ? -5.215 -4.766 -2.534 1.00 98.81 85 TYR A N 1
ATOM 631 C CA . TYR A 1 85 ? -4.249 -4.018 -3.342 1.00 98.81 85 TYR A CA 1
ATOM 632 C C . TYR A 1 85 ? -2.844 -4.039 -2.745 1.00 98.81 85 TYR A C 1
ATOM 634 O O . TYR A 1 85 ? -1.868 -3.998 -3.491 1.00 98.81 85 TYR A O 1
ATOM 642 N N . TYR A 1 86 ? -2.718 -4.159 -1.423 1.00 98.81 86 TYR A N 1
ATOM 643 C CA . TYR A 1 86 ? -1.425 -4.317 -0.772 1.00 98.81 86 TYR A CA 1
ATOM 644 C C . TYR A 1 86 ? -0.760 -5.634 -1.172 1.00 98.81 86 TYR A C 1
ATOM 646 O O . TYR A 1 86 ? 0.392 -5.636 -1.607 1.00 98.81 86 TYR A O 1
ATOM 654 N N . VAL A 1 87 ? -1.494 -6.748 -1.108 1.00 98.69 87 VAL A N 1
ATOM 655 C CA . VAL A 1 87 ? -0.985 -8.052 -1.554 1.00 98.69 87 VAL A CA 1
ATOM 656 C C . VAL A 1 87 ? -0.713 -8.046 -3.059 1.00 98.69 87 VAL A C 1
ATOM 658 O O . VAL A 1 87 ? 0.332 -8.539 -3.483 1.00 98.69 87 VAL A O 1
ATOM 661 N N . GLU A 1 88 ? -1.586 -7.445 -3.871 1.00 98.69 88 GLU A N 1
ATOM 662 C CA . GLU A 1 88 ? -1.358 -7.290 -5.313 1.00 98.69 88 GLU A CA 1
ATOM 663 C C . GLU A 1 88 ? -0.050 -6.535 -5.600 1.00 98.69 88 GLU A C 1
ATOM 665 O O . GLU A 1 88 ? 0.776 -7.004 -6.388 1.00 98.69 88 GLU A O 1
ATOM 670 N N . ALA A 1 89 ? 0.180 -5.412 -4.917 1.00 98.69 89 ALA A N 1
ATOM 671 C CA . ALA A 1 89 ? 1.390 -4.615 -5.059 1.00 98.69 89 ALA A CA 1
ATOM 672 C C . ALA A 1 89 ? 2.642 -5.387 -4.607 1.00 98.69 89 ALA A C 1
ATOM 674 O O . ALA A 1 89 ? 3.647 -5.390 -5.319 1.00 98.69 89 ALA A O 1
ATOM 675 N N . LEU A 1 90 ? 2.586 -6.108 -3.480 1.00 98.62 90 LEU A N 1
ATOM 676 C CA . LEU A 1 90 ? 3.679 -6.982 -3.038 1.00 98.62 90 LEU A CA 1
ATOM 677 C C . LEU A 1 90 ? 3.991 -8.068 -4.077 1.00 98.62 90 LEU A C 1
ATOM 679 O O . LEU A 1 90 ? 5.158 -8.324 -4.376 1.00 98.62 90 LEU A O 1
ATOM 683 N N . MET A 1 91 ? 2.962 -8.688 -4.658 1.00 98.38 91 MET A N 1
ATOM 684 C CA . MET A 1 91 ? 3.125 -9.722 -5.680 1.00 98.38 91 MET A CA 1
ATOM 685 C C . MET A 1 91 ? 3.713 -9.170 -6.980 1.00 98.38 91 MET A C 1
ATOM 687 O O . MET A 1 91 ? 4.609 -9.804 -7.541 1.00 98.38 91 MET A O 1
ATOM 691 N N . ARG A 1 92 ? 3.256 -8.000 -7.452 1.00 97.56 92 ARG A N 1
ATOM 692 C CA . ARG A 1 92 ? 3.859 -7.300 -8.602 1.00 97.56 92 ARG A CA 1
ATOM 693 C C . ARG A 1 92 ? 5.322 -7.004 -8.324 1.00 97.56 92 ARG A C 1
ATOM 695 O O . ARG A 1 92 ? 6.196 -7.413 -9.082 1.00 97.56 92 ARG A O 1
ATOM 702 N N . ARG A 1 93 ? 5.615 -6.411 -7.164 1.00 97.25 93 ARG A N 1
ATOM 703 C CA . ARG A 1 93 ? 6.982 -6.056 -6.786 1.00 97.25 93 ARG A CA 1
ATOM 704 C C . ARG A 1 93 ? 7.916 -7.262 -6.684 1.00 97.25 93 ARG A C 1
ATOM 706 O O . ARG A 1 93 ? 9.075 -7.155 -7.080 1.00 97.25 93 ARG A O 1
ATOM 713 N N . ALA A 1 94 ? 7.423 -8.390 -6.172 1.00 96.69 94 ALA A N 1
ATOM 714 C CA . ALA A 1 94 ? 8.176 -9.638 -6.076 1.00 96.69 94 ALA A CA 1
ATOM 715 C C . ALA A 1 94 ? 8.476 -10.264 -7.449 1.00 96.69 94 ALA A C 1
ATOM 717 O O . ALA A 1 94 ? 9.491 -10.937 -7.610 1.00 96.69 94 ALA A O 1
ATOM 718 N N . ARG A 1 95 ? 7.600 -10.054 -8.439 1.00 94.56 95 ARG A N 1
ATOM 719 C CA . ARG A 1 95 ? 7.784 -10.535 -9.819 1.00 94.56 95 ARG A CA 1
ATOM 720 C C . ARG A 1 95 ? 8.559 -9.557 -10.692 1.00 94.56 95 ARG A C 1
ATOM 722 O O . ARG A 1 95 ? 9.084 -9.981 -11.717 1.00 94.56 95 ARG A O 1
ATOM 729 N N . PHE A 1 96 ? 8.628 -8.290 -10.294 1.00 92.94 96 PHE A N 1
ATOM 730 C CA . PHE A 1 96 ? 9.258 -7.227 -11.060 1.00 92.94 96 PHE A CA 1
ATOM 731 C C . PHE A 1 96 ? 10.712 -7.580 -11.401 1.00 92.94 96 PHE A C 1
ATOM 733 O O . PHE A 1 96 ? 11.568 -7.680 -10.519 1.00 92.94 96 PHE A O 1
ATOM 740 N N . GLN A 1 97 ? 10.980 -7.767 -12.693 1.00 81.06 97 GLN A N 1
ATOM 741 C CA . GLN A 1 97 ? 12.320 -7.927 -13.246 1.00 81.06 97 GLN A CA 1
ATOM 742 C C . GLN A 1 97 ? 12.683 -6.614 -13.943 1.00 81.06 97 GLN A C 1
ATOM 744 O O . GLN A 1 97 ? 11.977 -6.223 -14.875 1.00 81.06 97 GLN A O 1
ATOM 749 N N . PRO A 1 98 ? 13.743 -5.907 -13.522 1.00 63.72 98 PRO A N 1
ATOM 750 C CA . PRO A 1 98 ? 14.191 -4.742 -14.265 1.00 63.72 98 PRO A CA 1
ATOM 751 C C . PRO A 1 98 ? 14.628 -5.179 -15.668 1.00 63.72 98 PRO A C 1
ATOM 753 O O . PRO A 1 98 ? 15.355 -6.160 -15.819 1.00 63.72 98 PRO A O 1
ATOM 756 N N . VAL A 1 99 ? 14.190 -4.446 -16.694 1.00 62.25 99 VAL A N 1
ATOM 757 C CA . VAL A 1 99 ? 14.667 -4.650 -18.067 1.00 62.25 99 VAL A CA 1
ATOM 758 C C . VAL A 1 99 ? 16.186 -4.440 -18.075 1.00 62.25 99 VAL A C 1
ATOM 760 O O . VAL A 1 99 ? 16.669 -3.386 -17.644 1.00 62.25 99 VAL A O 1
ATOM 763 N N . GLU A 1 100 ? 16.944 -5.446 -18.524 1.00 49.41 100 GLU A N 1
ATOM 764 C CA . GLU A 1 100 ? 18.401 -5.349 -18.658 1.00 49.41 100 GLU A CA 1
ATOM 765 C C . GLU A 1 100 ? 18.755 -4.114 -19.503 1.00 49.41 100 GLU A C 1
ATOM 767 O O . GLU A 1 100 ? 18.369 -4.011 -20.666 1.00 49.41 100 GLU A O 1
ATOM 772 N N . GLY A 1 101 ? 19.459 -3.148 -18.900 1.00 50.62 101 GLY A N 1
ATOM 773 C CA . GLY A 1 101 ? 19.944 -1.939 -19.580 1.00 50.62 101 GLY A CA 1
ATOM 774 C C . GLY A 1 101 ? 19.543 -0.597 -18.958 1.00 50.62 101 GLY A C 1
ATOM 775 O O . GLY A 1 101 ? 20.192 0.401 -19.253 1.00 50.62 101 GLY A O 1
ATOM 776 N N . ILE A 1 102 ? 18.552 -0.541 -18.058 1.00 54.94 102 ILE A N 1
ATOM 777 C CA . ILE A 1 102 ? 18.100 0.739 -17.456 1.00 54.94 102 ILE A CA 1
ATOM 778 C C . ILE A 1 102 ? 18.800 1.049 -16.118 1.00 54.94 102 ILE A C 1
ATOM 780 O O . ILE A 1 102 ? 18.882 2.201 -15.698 1.00 54.94 102 ILE A O 1
ATOM 784 N N . ALA A 1 103 ? 19.418 0.052 -15.479 1.00 47.56 103 ALA A N 1
ATOM 785 C CA . ALA A 1 103 ? 20.077 0.210 -14.178 1.00 47.56 103 ALA A CA 1
ATOM 786 C C . ALA A 1 103 ? 21.388 1.036 -14.190 1.00 47.56 103 ALA A C 1
ATOM 788 O O . ALA A 1 103 ? 21.956 1.270 -13.127 1.00 47.56 103 ALA A O 1
ATOM 789 N N . VAL A 1 104 ? 21.890 1.487 -15.348 1.00 45.97 104 VAL A N 1
ATOM 790 C CA . VAL A 1 104 ? 23.209 2.154 -15.441 1.00 45.97 104 VAL A CA 1
ATOM 791 C C . VAL A 1 104 ? 23.130 3.684 -15.290 1.00 45.97 104 VAL A C 1
ATOM 793 O O . VAL A 1 104 ? 24.143 4.320 -15.022 1.00 45.97 104 VAL A O 1
ATOM 796 N N . ALA A 1 105 ? 21.949 4.300 -15.393 1.00 44.62 105 ALA A N 1
ATOM 797 C CA . ALA A 1 105 ? 21.847 5.765 -15.463 1.00 44.62 105 ALA A CA 1
ATOM 798 C C . ALA A 1 105 ? 21.647 6.491 -14.114 1.00 44.62 105 ALA A C 1
ATOM 800 O O . ALA A 1 105 ? 21.783 7.707 -14.067 1.00 44.62 105 ALA A O 1
ATOM 801 N N . ALA A 1 106 ? 21.353 5.791 -13.014 1.00 47.03 106 ALA A N 1
AT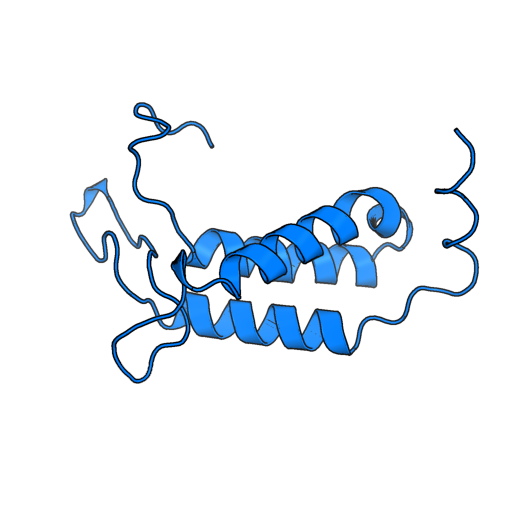OM 802 C CA . ALA A 1 106 ? 20.987 6.435 -11.740 1.00 47.03 106 ALA A CA 1
ATOM 803 C C . ALA A 1 106 ? 22.153 6.608 -10.738 1.00 47.03 106 ALA A C 1
ATOM 805 O O . ALA A 1 106 ? 21.913 6.846 -9.557 1.00 47.03 106 ALA A O 1
ATOM 806 N N . GLY A 1 107 ? 23.408 6.445 -11.176 1.00 39.56 107 GLY A N 1
ATOM 807 C CA . GLY A 1 107 ? 24.588 6.409 -10.298 1.00 39.56 107 GLY A CA 1
ATOM 808 C C . GLY A 1 107 ? 25.709 7.397 -10.633 1.00 39.56 107 GLY A C 1
ATOM 809 O O . GLY A 1 107 ? 26.834 7.182 -10.188 1.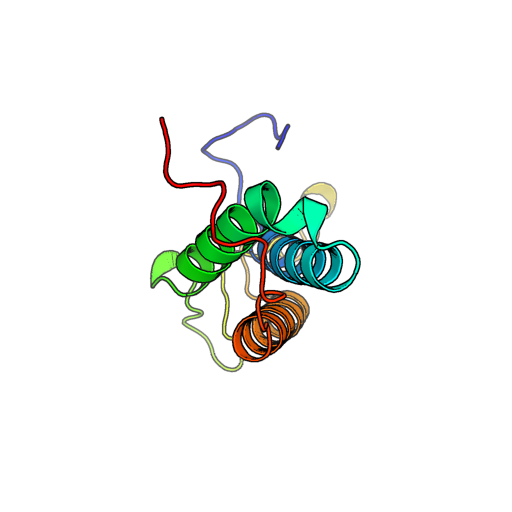00 39.56 107 GLY A O 1
ATOM 810 N N . GLN A 1 108 ? 25.448 8.435 -11.429 1.00 31.94 108 GLN A N 1
ATOM 811 C CA . GLN A 1 108 ? 26.429 9.484 -11.725 1.00 31.94 108 GLN A CA 1
ATOM 812 C C . GLN A 1 108 ? 25.817 10.874 -11.552 1.00 31.94 108 GLN A C 1
ATOM 814 O O . GLN A 1 108 ? 25.512 11.510 -12.550 1.00 31.94 108 GLN A O 1
ATOM 819 N N . GLU A 1 109 ? 25.675 11.328 -10.305 1.00 35.38 109 GLU A N 1
ATOM 820 C CA . GLU A 1 109 ? 25.799 12.741 -9.901 1.00 35.38 109 GLU A CA 1
ATOM 821 C C . GLU A 1 109 ? 26.396 12.818 -8.489 1.00 35.38 109 GLU A C 1
ATOM 823 O O . GLU A 1 109 ? 25.991 11.998 -7.629 1.00 35.38 109 GLU A O 1
#